Protein AF-A0AAN6YRX8-F1 (afdb_monomer_lite)

Radius of gyration: 13.08 Å; chains: 1; bounding box: 31×26×31 Å

InterPro domains:
  IPR056444 GRF-like, zinc ribbon domain [PF23549] (1-42)

Structure (mmCIF, N/CA/C/O backbone):
data_AF-A0AAN6YRX8-F1
#
_entry.id   AF-A0AAN6YRX8-F1
#
loop_
_atom_site.group_PDB
_atom_site.id
_atom_site.type_symbol
_atom_site.label_atom_id
_atom_site.label_alt_id
_atom_site.label_comp_id
_atom_site.label_asym_id
_atom_site.label_entity_id
_atom_site.label_seq_id
_atom_site.pdbx_PDB_ins_code
_atom_site.Cartn_x
_atom_site.Cartn_y
_atom_site.Cartn_z
_atom_site.occupancy
_atom_site.B_iso_or_equiv
_atom_site.auth_seq_id
_atom_site.auth_comp_id
_atom_site.auth_asym_id
_atom_site.auth_atom_id
_atom_site.pdbx_PDB_model_num
ATOM 1 N N . PRO A 1 1 ? -10.664 -1.749 -1.108 1.00 92.44 1 PRO A N 1
ATOM 2 C CA . PRO A 1 1 ? -10.543 -3.136 -1.637 1.00 92.44 1 PRO A CA 1
ATOM 3 C C . PRO A 1 1 ? -11.085 -4.133 -0.610 1.00 92.44 1 PRO A C 1
ATOM 5 O O . PRO A 1 1 ? -10.993 -3.863 0.582 1.00 92.44 1 PRO A O 1
ATOM 8 N N . ARG A 1 2 ? -11.635 -5.280 -1.019 1.00 95.38 2 ARG A N 1
ATOM 9 C CA . ARG A 1 2 ? -12.022 -6.308 -0.036 1.00 95.38 2 ARG A CA 1
ATOM 10 C C . ARG A 1 2 ? -10.776 -6.915 0.612 1.00 95.38 2 ARG A C 1
ATOM 12 O O . ARG A 1 2 ? -9.756 -7.101 -0.050 1.00 95.38 2 ARG A O 1
ATOM 19 N N . CYS A 1 3 ? -10.851 -7.229 1.903 1.00 95.94 3 CYS A N 1
ATOM 20 C CA . CYS A 1 3 ? -9.762 -7.893 2.608 1.00 95.94 3 CYS A CA 1
ATOM 21 C C . CYS A 1 3 ? -9.441 -9.235 1.938 1.00 95.94 3 CYS A C 1
ATOM 23 O O . CYS A 1 3 ? -10.328 -10.067 1.760 1.00 95.94 3 CYS A O 1
ATOM 25 N N . ARG A 1 4 ? -8.171 -9.490 1.608 1.00 92.94 4 ARG A N 1
ATOM 26 C CA . ARG A 1 4 ? -7.778 -10.762 0.980 1.00 92.94 4 ARG A CA 1
ATOM 27 C C . ARG A 1 4 ? -7.968 -11.973 1.902 1.00 92.94 4 ARG A C 1
ATOM 29 O O . ARG A 1 4 ? -8.203 -13.060 1.396 1.00 92.94 4 ARG A O 1
ATOM 36 N N . LYS A 1 5 ? -7.917 -11.772 3.227 1.00 94.62 5 LYS A N 1
ATOM 37 C CA . LYS A 1 5 ? -8.076 -12.834 4.235 1.00 94.62 5 LYS A CA 1
ATOM 38 C C . LYS A 1 5 ? -9.543 -13.199 4.479 1.00 94.62 5 LYS A C 1
ATOM 40 O O . LYS A 1 5 ? -9.900 -14.359 4.359 1.00 94.62 5 LYS A O 1
ATOM 45 N N . CYS A 1 6 ? -10.385 -12.224 4.824 1.00 96.62 6 CYS A N 1
ATOM 46 C CA . CYS A 1 6 ? -11.770 -12.483 5.251 1.00 96.62 6 CYS A CA 1
ATOM 47 C C . CYS A 1 6 ? -12.840 -11.986 4.271 1.00 96.62 6 CYS A C 1
ATOM 49 O O . CYS A 1 6 ? -14.024 -12.086 4.562 1.00 96.62 6 CYS A O 1
ATOM 51 N N . ARG A 1 7 ? -12.442 -11.399 3.133 1.00 95.75 7 ARG A N 1
ATOM 52 C CA . ARG A 1 7 ? -13.325 -10.873 2.072 1.00 95.75 7 ARG A CA 1
ATOM 53 C C . ARG A 1 7 ? -14.262 -9.727 2.475 1.00 95.75 7 ARG A C 1
ATOM 55 O O . ARG A 1 7 ? -14.914 -9.173 1.593 1.00 95.75 7 ARG A O 1
ATOM 62 N N . ASN A 1 8 ? -14.261 -9.299 3.737 1.00 96.81 8 ASN A N 1
ATOM 63 C CA . ASN A 1 8 ? -15.005 -8.125 4.191 1.00 96.81 8 ASN A CA 1
ATOM 64 C C . ASN A 1 8 ? -14.547 -6.838 3.498 1.00 96.81 8 ASN A C 1
ATOM 66 O O . ASN A 1 8 ? -13.390 -6.699 3.082 1.00 96.81 8 ASN A O 1
ATOM 70 N N . GLN A 1 9 ? -15.472 -5.885 3.392 1.00 97.19 9 GLN A N 1
ATOM 71 C CA . GLN A 1 9 ? -15.197 -4.560 2.856 1.00 97.19 9 GLN A CA 1
ATOM 72 C C . GLN A 1 9 ? -14.186 -3.822 3.747 1.00 97.19 9 GLN A C 1
ATOM 74 O O . GLN A 1 9 ? -14.292 -3.836 4.973 1.00 97.19 9 GLN A O 1
ATOM 79 N N . SER A 1 10 ? -13.189 -3.183 3.130 1.00 97.44 10 SER A N 1
ATOM 80 C CA . SER A 1 10 ? -12.263 -2.309 3.852 1.00 97.44 10 SER A CA 1
ATOM 81 C C . SER A 1 10 ? -12.922 -0.994 4.235 1.00 97.44 10 SER A C 1
ATOM 83 O O . SER A 1 10 ? -13.696 -0.448 3.448 1.00 97.44 10 SER A O 1
ATOM 85 N N . THR A 1 11 ? -12.498 -0.419 5.350 1.00 97.88 11 THR A N 1
ATOM 86 C CA . THR A 1 11 ? -12.818 0.957 5.727 1.00 97.88 11 THR A CA 1
ATOM 87 C C . THR A 1 11 ? -11.681 1.894 5.345 1.00 97.88 11 THR A C 1
ATOM 89 O O . THR A 1 11 ? -10.509 1.511 5.416 1.00 97.88 11 THR A O 1
ATOM 92 N N . LEU A 1 12 ? -12.032 3.117 4.952 1.00 97.50 12 LEU A N 1
ATOM 93 C CA . LEU A 1 12 ? -11.081 4.210 4.784 1.00 97.50 12 LEU A CA 1
ATOM 94 C C . LEU A 1 12 ? -10.656 4.729 6.165 1.00 97.50 12 LEU A C 1
ATOM 96 O O . LEU A 1 12 ? -11.443 4.749 7.111 1.00 97.50 12 LEU A O 1
ATOM 100 N N . SER A 1 13 ? -9.393 5.089 6.308 1.00 96.62 13 SER A N 1
ATOM 101 C CA . SER A 1 13 ? -8.820 5.685 7.513 1.00 96.62 13 SER A CA 1
ATOM 102 C C . SER A 1 13 ? -7.676 6.606 7.115 1.00 96.62 13 SER A C 1
ATOM 104 O O . SER A 1 13 ? -7.189 6.529 5.991 1.00 96.62 13 SER A O 1
ATOM 106 N N . GLU A 1 14 ? -7.230 7.446 8.038 1.00 96.81 14 GLU A N 1
ATOM 107 C CA . GLU A 1 14 ? -6.119 8.367 7.818 1.00 96.81 14 GLU A CA 1
ATOM 108 C C . GLU A 1 14 ? -4.967 8.052 8.771 1.00 96.81 14 GLU A C 1
ATOM 110 O O . GLU A 1 14 ? -5.172 7.619 9.912 1.00 96.81 14 GLU A O 1
ATOM 115 N N . ALA A 1 15 ? -3.739 8.167 8.274 1.00 94.75 15 ALA A N 1
ATOM 116 C CA . ALA A 1 15 ? -2.547 7.977 9.080 1.00 94.75 15 ALA A CA 1
ATOM 117 C C . ALA A 1 15 ? -2.394 9.147 10.059 1.00 94.75 15 ALA A C 1
ATOM 119 O O . ALA A 1 15 ? -2.222 10.292 9.652 1.00 94.75 15 ALA A O 1
ATOM 120 N N . GLY A 1 16 ? -2.446 8.835 11.354 1.00 93.31 16 GLY A N 1
ATOM 121 C CA . GLY A 1 16 ? -2.445 9.847 12.403 1.00 93.31 16 GLY A CA 1
ATOM 122 C C . GLY A 1 16 ? -1.162 10.677 12.484 1.00 93.31 16 GLY A C 1
ATOM 123 O O . GLY A 1 16 ? -0.098 10.291 11.996 1.00 93.31 16 GLY A O 1
ATOM 124 N N . GLU A 1 17 ? -1.285 11.790 13.199 1.00 88.31 17 GLU A N 1
ATOM 125 C CA . GLU A 1 17 ? -0.249 12.794 13.469 1.00 88.31 17 GLU A CA 1
ATOM 126 C C . GLU A 1 17 ? 1.087 12.217 13.965 1.00 88.31 17 GLU A C 1
ATOM 128 O O . GLU A 1 17 ? 2.155 12.687 13.584 1.00 88.31 17 GLU A O 1
ATOM 133 N N . GLY A 1 18 ? 1.046 11.149 14.765 1.00 87.38 18 GLY A N 1
ATOM 134 C CA . GLY A 1 18 ? 2.236 10.492 15.314 1.00 87.38 18 GLY A CA 1
ATOM 135 C C . GLY A 1 18 ? 2.960 9.529 14.363 1.00 87.38 18 GLY A C 1
ATOM 136 O O . GLY A 1 18 ? 3.825 8.778 14.819 1.00 87.38 18 GLY A O 1
ATOM 137 N N . ASN A 1 19 ? 2.607 9.467 13.072 1.00 84.12 19 ASN A N 1
ATOM 138 C CA . ASN A 1 19 ? 3.255 8.555 12.126 1.00 84.12 19 ASN A CA 1
ATOM 139 C C . ASN A 1 19 ? 4.693 9.007 11.811 1.00 84.12 19 ASN A C 1
ATOM 141 O O . ASN A 1 19 ? 4.927 9.839 10.937 1.00 84.12 19 ASN A O 1
ATOM 145 N N . LYS A 1 20 ? 5.663 8.391 12.495 1.00 79.25 20 LYS A N 1
ATOM 146 C CA . LYS A 1 20 ? 7.102 8.677 12.358 1.00 79.25 20 LYS A CA 1
ATOM 147 C C . LYS A 1 20 ? 7.696 8.328 10.987 1.00 79.25 20 LYS A C 1
ATOM 149 O O . LYS A 1 20 ? 8.806 8.745 10.693 1.00 79.25 20 LYS A O 1
ATOM 154 N N . ASN A 1 21 ? 6.964 7.609 10.136 1.00 81.19 21 ASN A N 1
ATOM 155 C CA . ASN A 1 21 ? 7.446 7.168 8.825 1.00 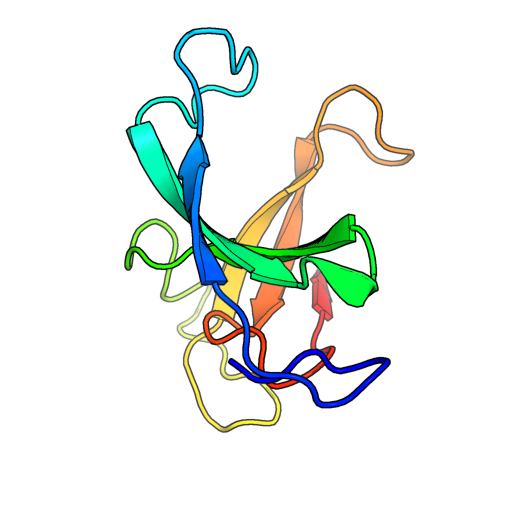81.19 21 ASN A CA 1
ATOM 156 C C . ASN A 1 21 ? 7.122 8.174 7.705 1.00 81.19 21 ASN A C 1
ATOM 158 O O . ASN A 1 21 ? 7.074 7.785 6.541 1.00 81.19 21 ASN A O 1
ATOM 162 N N . GLY A 1 22 ? 6.797 9.429 8.039 1.00 83.50 22 GLY A N 1
ATOM 163 C CA . GLY A 1 22 ? 6.495 10.473 7.051 1.00 83.50 22 GLY A CA 1
ATOM 164 C C . GLY A 1 22 ? 5.178 10.277 6.293 1.00 83.50 22 GLY A C 1
ATOM 165 O O . GLY A 1 22 ? 4.959 10.914 5.271 1.00 83.50 22 GLY A O 1
ATOM 166 N N . ASN A 1 23 ? 4.287 9.405 6.776 1.00 89.31 23 ASN A N 1
ATOM 167 C CA . ASN A 1 23 ? 3.003 9.120 6.123 1.00 89.31 23 ASN A CA 1
ATOM 168 C C . ASN A 1 23 ? 1.820 9.843 6.779 1.00 89.31 23 ASN A C 1
ATOM 170 O O . ASN A 1 23 ? 0.677 9.462 6.547 1.00 89.31 23 ASN A O 1
ATOM 174 N N . LYS A 1 24 ? 2.074 10.837 7.635 1.00 93.25 24 LYS A N 1
ATOM 175 C CA . LYS A 1 24 ? 1.032 11.628 8.304 1.00 93.25 24 LYS A CA 1
ATOM 176 C C . LYS A 1 24 ? 0.017 12.166 7.283 1.00 93.25 24 LYS A C 1
ATOM 178 O O . LYS A 1 24 ? 0.405 12.648 6.223 1.00 93.25 24 LYS A O 1
ATOM 183 N N . GLY A 1 25 ? -1.271 12.072 7.611 1.00 94.69 25 GLY A N 1
ATOM 184 C CA . GLY A 1 25 ? -2.374 12.562 6.778 1.00 94.69 25 GLY A CA 1
ATOM 185 C C . GLY A 1 25 ? -2.679 11.701 5.549 1.00 94.69 25 GLY A C 1
ATOM 186 O O . GLY A 1 25 ? -3.657 11.949 4.850 1.00 94.69 25 GLY A O 1
ATOM 187 N N . ARG A 1 26 ? -1.881 10.661 5.260 1.00 95.50 26 ARG A N 1
ATOM 188 C CA . ARG A 1 26 ? -2.140 9.803 4.100 1.00 95.50 26 ARG A CA 1
ATOM 189 C C . ARG A 1 26 ? -3.347 8.895 4.348 1.00 95.50 26 ARG A C 1
ATOM 191 O O . ARG A 1 26 ? -3.388 8.195 5.371 1.00 95.50 26 ARG A O 1
ATOM 198 N N . PRO A 1 27 ? -4.308 8.828 3.413 1.00 97.12 27 PRO A N 1
ATOM 199 C CA . PRO A 1 27 ? -5.460 7.954 3.544 1.00 97.12 27 PRO A CA 1
ATOM 200 C C . PRO A 1 27 ? -5.097 6.508 3.179 1.00 97.12 27 PRO A C 1
ATOM 202 O O . PRO A 1 27 ? -4.394 6.249 2.202 1.00 97.12 27 PRO A O 1
ATOM 205 N N . TYR A 1 28 ? -5.612 5.532 3.922 1.00 97.06 28 TYR A N 1
ATOM 206 C CA . TYR A 1 28 ? -5.401 4.104 3.681 1.00 97.06 28 TYR A CA 1
ATOM 207 C C . TYR A 1 28 ? -6.657 3.271 3.916 1.00 97.06 28 TYR A C 1
ATOM 209 O O . TYR A 1 28 ? -7.556 3.627 4.675 1.00 97.06 28 TYR A O 1
ATOM 217 N N . TYR A 1 29 ? -6.693 2.105 3.279 1.00 97.69 29 TYR A N 1
ATOM 218 C CA . TYR A 1 29 ? -7.710 1.091 3.492 1.00 97.69 29 TYR A CA 1
ATOM 219 C C . TYR A 1 29 ? -7.237 0.060 4.513 1.00 97.69 29 TYR A C 1
ATOM 221 O O . TYR A 1 29 ? -6.158 -0.524 4.368 1.00 97.69 29 TYR A O 1
ATOM 229 N N . LYS A 1 30 ? -8.082 -0.229 5.505 1.00 97.44 30 LYS A N 1
ATOM 230 C CA . LYS A 1 30 ? -7.866 -1.301 6.486 1.00 97.44 30 LYS A CA 1
ATOM 231 C C . LYS A 1 30 ? -9.083 -2.204 6.618 1.00 97.44 30 LYS A C 1
ATOM 233 O O . LYS A 1 30 ? -10.207 -1.819 6.309 1.00 97.44 30 LYS A O 1
ATOM 238 N N . CYS A 1 31 ? -8.857 -3.426 7.071 1.00 97.81 31 CYS A N 1
ATOM 239 C CA . CYS A 1 31 ? -9.904 -4.369 7.424 1.00 97.81 31 CYS A CA 1
ATOM 240 C C . CYS A 1 31 ? -10.079 -4.391 8.941 1.00 97.81 31 CYS A C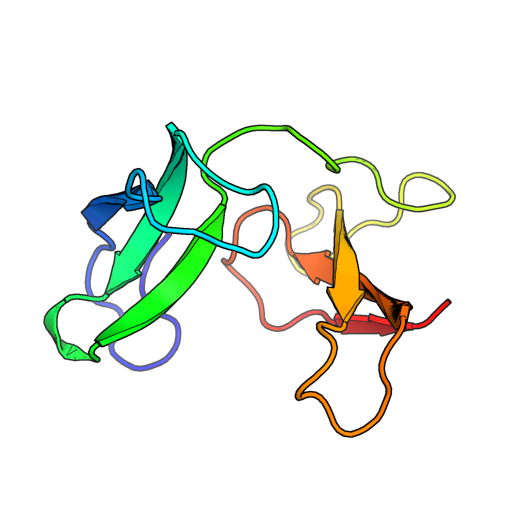 1
ATOM 242 O O . CYS A 1 31 ? -9.275 -5.024 9.623 1.00 97.81 31 CYS A O 1
ATOM 244 N N . ASN A 1 32 ? -11.149 -3.786 9.459 1.00 96.38 32 ASN A N 1
ATOM 245 C CA . ASN A 1 32 ? -11.416 -3.769 10.903 1.00 96.38 32 ASN A CA 1
ATOM 246 C C . ASN A 1 32 ? -11.521 -5.179 11.514 1.00 96.38 32 ASN A C 1
ATOM 248 O O . ASN A 1 32 ? -10.802 -5.427 12.477 1.00 96.38 32 ASN A O 1
ATOM 252 N N . PRO A 1 33 ? -12.264 -6.147 10.928 1.00 97.00 33 PRO A N 1
ATOM 253 C CA . PRO A 1 33 ? -12.346 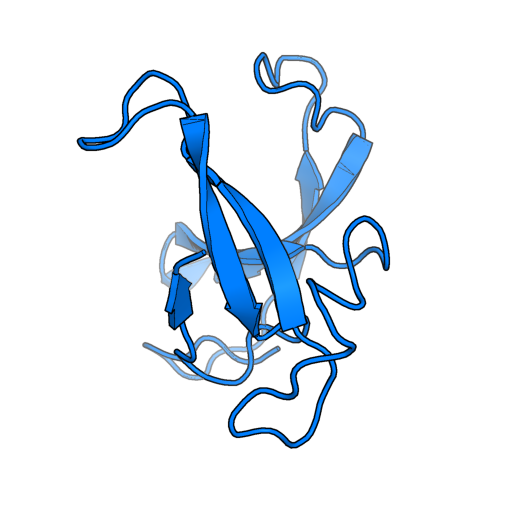-7.499 11.493 1.00 97.00 33 PRO A CA 1
ATOM 254 C C . PRO A 1 33 ? -11.008 -8.238 11.617 1.00 97.00 33 PRO A C 1
ATOM 256 O O . PRO A 1 33 ? -10.880 -9.148 12.425 1.00 97.00 33 PRO A O 1
ATOM 259 N N . CYS A 1 34 ? -10.012 -7.895 10.793 1.00 96.69 34 CYS A N 1
ATOM 260 C CA . CYS A 1 34 ? -8.704 -8.552 10.817 1.00 96.69 34 CYS A CA 1
ATOM 261 C C . CYS A 1 34 ? -7.605 -7.689 11.443 1.00 96.69 34 CYS A C 1
ATOM 263 O O . CYS A 1 34 ? -6.481 -8.165 11.531 1.00 96.69 34 CYS A O 1
ATOM 265 N N . GLY A 1 35 ? -7.878 -6.420 11.763 1.00 94.25 35 GLY A N 1
ATOM 266 C CA . GLY A 1 35 ? -6.850 -5.441 12.134 1.00 94.25 35 GLY A CA 1
ATOM 267 C C . GLY A 1 35 ? -5.811 -5.156 11.039 1.00 94.25 35 GLY A C 1
ATOM 268 O O . GLY A 1 35 ? -4.801 -4.512 11.299 1.00 94.25 35 GLY A O 1
ATOM 269 N N . ASN A 1 36 ? -6.031 -5.626 9.807 1.00 93.00 36 ASN A N 1
ATOM 270 C CA . ASN A 1 36 ? -5.012 -5.606 8.761 1.00 93.00 36 ASN A CA 1
ATOM 271 C C . ASN A 1 36 ? -5.087 -4.333 7.920 1.00 93.00 36 ASN A C 1
ATOM 273 O O . ASN A 1 36 ? -6.129 -4.026 7.335 1.00 93.00 36 ASN A O 1
ATOM 277 N N . TRP A 1 37 ? -3.951 -3.661 7.764 1.00 94.00 37 TRP A N 1
ATOM 278 C CA . TRP A 1 37 ? -3.745 -2.695 6.688 1.00 94.00 37 TRP A CA 1
ATOM 279 C C . TRP A 1 37 ? -3.794 -3.401 5.319 1.00 94.00 37 TRP A C 1
ATOM 281 O O . TRP A 1 37 ? -3.325 -4.534 5.193 1.00 94.00 37 TRP A O 1
ATOM 291 N N . ILE A 1 38 ? -4.378 -2.765 4.296 1.00 95.12 38 ILE A N 1
ATOM 292 C CA . ILE A 1 38 ? -4.523 -3.358 2.952 1.00 95.12 38 ILE A CA 1
ATOM 293 C C . ILE A 1 38 ? -3.693 -2.621 1.901 1.00 95.12 38 ILE A C 1
ATOM 295 O O . ILE A 1 38 ? -2.898 -3.251 1.206 1.00 95.12 38 ILE A O 1
ATOM 299 N N . THR A 1 39 ? -3.941 -1.323 1.725 1.00 95.50 39 THR A N 1
ATOM 300 C CA . THR A 1 39 ? -3.240 -0.466 0.759 1.00 95.50 39 THR A CA 1
ATOM 301 C C . THR A 1 39 ? -3.489 1.005 1.084 1.00 95.50 39 THR A C 1
ATOM 303 O O . THR A 1 39 ? -4.491 1.330 1.724 1.00 95.50 39 THR A O 1
ATOM 306 N N . TRP A 1 40 ? -2.626 1.897 0.607 1.00 95.69 40 TRP A N 1
ATOM 307 C CA . TRP A 1 40 ? -2.886 3.337 0.583 1.00 95.69 40 TRP A CA 1
ATOM 308 C C . TRP A 1 40 ? -4.032 3.662 -0.386 1.00 95.69 40 TRP A C 1
ATOM 310 O O . TRP A 1 40 ? -4.207 2.993 -1.407 1.00 95.69 40 TRP A O 1
ATOM 320 N N . ALA A 1 41 ? -4.827 4.674 -0.053 1.00 95.81 41 ALA A N 1
ATOM 321 C CA . ALA A 1 41 ? -5.982 5.109 -0.833 1.00 95.81 41 ALA A CA 1
ATOM 322 C C . ALA A 1 41 ? -5.670 6.290 -1.768 1.00 95.81 41 ALA A C 1
ATOM 324 O O . ALA A 1 41 ? -6.433 6.538 -2.697 1.00 95.81 41 ALA A O 1
ATOM 325 N N . ASP A 1 42 ? -4.555 6.989 -1.543 1.00 94.81 42 ASP A N 1
ATOM 326 C CA . ASP A 1 42 ? -4.043 8.035 -2.432 1.00 94.81 42 ASP A CA 1
ATOM 327 C C . ASP A 1 42 ? -3.341 7.451 -3.674 1.00 94.81 42 ASP A C 1
ATOM 329 O O . ASP A 1 42 ? -3.160 6.239 -3.792 1.00 94.81 42 ASP A O 1
ATOM 333 N N . LEU A 1 43 ? -2.926 8.307 -4.610 1.00 92.44 43 LEU A N 1
ATOM 334 C CA . LEU A 1 43 ? -2.136 7.913 -5.787 1.00 92.44 43 LEU A CA 1
ATOM 335 C C . LEU A 1 43 ? -0.627 8.133 -5.609 1.00 92.44 43 LEU A C 1
ATOM 337 O O . LEU A 1 43 ? 0.135 7.940 -6.555 1.00 92.44 43 LEU A O 1
ATOM 341 N N . GLN A 1 44 ? -0.184 8.534 -4.419 1.00 91.06 44 GLN A N 1
ATOM 342 C CA . GLN A 1 44 ? 1.225 8.800 -4.170 1.00 91.06 44 GLN A CA 1
ATOM 343 C C . GLN A 1 44 ? 2.035 7.501 -4.315 1.00 91.06 44 GLN A C 1
ATOM 345 O O . GLN A 1 44 ? 1.607 6.428 -3.881 1.00 91.06 44 GLN A O 1
ATOM 350 N N . ASP A 1 45 ? 3.199 7.597 -4.959 1.00 90.94 45 ASP A N 1
ATOM 351 C CA . ASP A 1 45 ? 4.097 6.472 -5.264 1.00 90.94 45 ASP A CA 1
ATOM 352 C C . ASP A 1 45 ? 3.531 5.452 -6.281 1.00 90.94 45 ASP A C 1
ATOM 354 O O . ASP A 1 45 ? 4.139 4.402 -6.517 1.00 90.94 45 ASP A O 1
ATOM 358 N N . CYS A 1 46 ? 2.365 5.716 -6.890 1.00 91.94 46 CYS A N 1
ATOM 359 C CA . CYS A 1 46 ? 1.798 4.872 -7.943 1.00 91.94 46 CYS A CA 1
ATOM 360 C C . CYS A 1 46 ? 2.527 5.075 -9.274 1.00 91.94 46 CYS A C 1
ATOM 362 O O . CYS A 1 46 ? 2.777 6.197 -9.700 1.00 91.94 46 CYS A O 1
ATOM 364 N N . GLY A 1 47 ? 2.781 3.975 -9.979 1.00 84.38 47 GLY A N 1
ATOM 365 C CA . GLY A 1 47 ? 3.521 3.965 -11.241 1.00 84.38 47 GLY A CA 1
ATOM 366 C C . GLY A 1 47 ? 4.794 3.136 -11.176 1.00 84.38 47 GLY A C 1
ATOM 367 O O . GLY A 1 47 ? 5.203 2.631 -12.210 1.00 84.38 47 GLY A O 1
ATOM 368 N N . GLY A 1 48 ? 5.355 2.900 -9.984 1.00 71.38 48 GLY A N 1
ATOM 369 C CA . GLY A 1 48 ? 6.547 2.064 -9.815 1.00 71.38 48 GLY A CA 1
ATOM 370 C C . GLY A 1 48 ? 7.727 2.474 -10.710 1.00 71.38 48 GLY A C 1
ATOM 371 O O . GLY A 1 48 ? 7.711 3.515 -11.365 1.00 71.38 48 GLY A O 1
ATOM 372 N N . LYS A 1 49 ? 8.758 1.628 -10.765 1.00 72.25 49 LYS A N 1
ATOM 373 C CA . LYS A 1 49 ? 9.778 1.695 -11.820 1.00 72.25 49 LYS A CA 1
ATOM 374 C C . LYS A 1 49 ? 9.203 1.081 -13.100 1.00 72.25 49 LYS A C 1
ATOM 376 O O . LYS A 1 49 ? 8.477 0.088 -13.032 1.00 72.25 49 LYS A O 1
ATOM 381 N N . ASP A 1 50 ? 9.474 1.700 -14.244 1.00 80.25 50 ASP A N 1
ATOM 382 C CA . ASP A 1 50 ? 9.075 1.239 -15.585 1.00 80.25 50 ASP A CA 1
ATOM 383 C C . ASP A 1 50 ? 7.562 1.066 -15.832 1.00 80.25 50 ASP A C 1
ATOM 385 O O . ASP A 1 50 ? 7.168 0.350 -16.751 1.00 80.25 50 ASP A O 1
ATOM 389 N N . ASN A 1 51 ? 6.677 1.688 -15.039 1.00 77.00 51 ASN A N 1
ATOM 390 C CA . ASN A 1 51 ? 5.224 1.478 -15.158 1.00 77.00 51 ASN A CA 1
ATOM 391 C C . ASN A 1 51 ? 4.801 0.003 -15.017 1.00 77.00 51 ASN A C 1
ATOM 393 O O . ASN A 1 51 ? 3.863 -0.447 -15.679 1.00 77.00 51 ASN A O 1
ATOM 397 N N . ARG A 1 52 ? 5.467 -0.758 -14.135 1.00 83.88 52 ARG A N 1
ATOM 398 C CA . ARG A 1 52 ? 5.122 -2.166 -13.874 1.00 83.88 52 ARG A CA 1
ATOM 399 C C . ARG A 1 52 ? 3.645 -2.332 -13.489 1.00 83.88 52 ARG A C 1
ATOM 401 O O . ARG A 1 52 ? 3.078 -1.557 -12.712 1.00 83.88 52 ARG A O 1
ATOM 408 N N . TYR A 1 53 ? 3.041 -3.408 -13.993 1.00 91.94 53 TYR A N 1
ATOM 409 C CA . TYR A 1 53 ? 1.666 -3.803 -13.689 1.00 91.94 53 TYR A CA 1
ATOM 410 C C . TYR A 1 53 ? 1.635 -5.016 -12.756 1.00 91.94 53 TYR A C 1
ATOM 412 O O . TYR A 1 53 ? 2.404 -5.960 -12.901 1.00 91.94 53 TYR A O 1
ATOM 420 N N . CYS A 1 54 ? 0.704 -5.007 -11.804 1.00 93.75 54 CYS A N 1
ATOM 421 C CA . CYS A 1 54 ? 0.425 -6.158 -10.946 1.00 93.75 54 CYS A CA 1
ATOM 422 C C . CYS A 1 54 ? -0.522 -7.170 -11.624 1.00 93.75 54 CYS A C 1
ATOM 424 O O . CYS A 1 54 ? -1.054 -6.920 -12.706 1.00 93.75 54 CYS A O 1
ATOM 426 N N . ARG A 1 55 ? -0.847 -8.279 -10.938 1.00 94.44 55 ARG A N 1
ATOM 427 C CA . ARG A 1 55 ? -1.792 -9.315 -11.424 1.00 94.44 55 ARG A CA 1
ATOM 428 C C . ARG A 1 55 ? -3.201 -8.787 -11.729 1.00 94.44 55 ARG A C 1
ATOM 430 O O . ARG A 1 55 ? -3.920 -9.378 -12.523 1.00 94.44 55 ARG A O 1
ATOM 437 N N . CYS A 1 56 ? -3.588 -7.654 -11.142 1.00 93.56 56 CYS A N 1
ATOM 438 C CA . CYS A 1 56 ? -4.854 -6.978 -11.445 1.00 93.56 56 CYS A CA 1
ATOM 439 C C . CYS A 1 56 ? -4.809 -6.140 -12.736 1.00 93.56 56 CYS A C 1
ATOM 441 O O . CYS A 1 56 ? -5.774 -5.431 -13.013 1.00 93.56 56 CYS A O 1
ATOM 443 N N . ARG A 1 57 ? -3.683 -6.134 -13.467 1.00 92.94 57 ARG A N 1
ATOM 444 C CA . ARG A 1 57 ? -3.415 -5.223 -14.596 1.00 92.94 57 ARG A CA 1
ATOM 445 C C . ARG A 1 57 ? -3.547 -3.744 -14.210 1.00 92.94 57 ARG A C 1
ATOM 447 O O . ARG A 1 57 ? -3.950 -2.908 -15.006 1.00 92.94 57 ARG A O 1
ATOM 454 N N . GLN A 1 58 ? -3.212 -3.428 -12.961 1.00 91.25 58 GLN A N 1
ATOM 455 C CA . GLN A 1 58 ? -3.157 -2.066 -12.424 1.00 91.25 58 GLN A CA 1
ATOM 456 C C . GLN A 1 58 ? -1.703 -1.685 -12.154 1.00 91.25 58 GLN A C 1
ATOM 458 O O . GLN A 1 58 ? -0.897 -2.577 -11.865 1.00 91.25 58 GLN A O 1
ATOM 463 N N . LYS A 1 59 ? -1.393 -0.384 -12.183 1.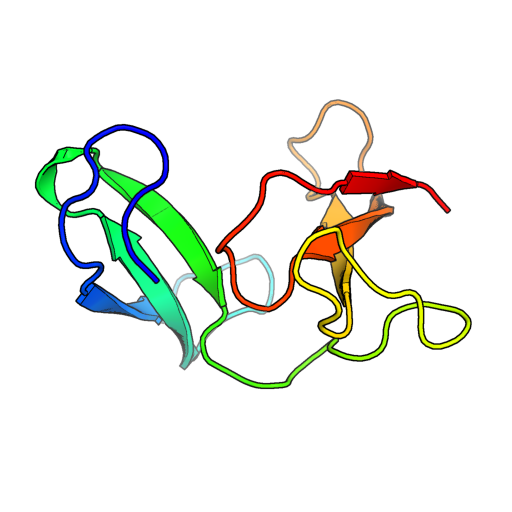00 92.19 59 LYS A N 1
ATOM 464 C CA . LYS A 1 59 ? -0.070 0.131 -11.802 1.00 92.19 59 LYS A CA 1
ATOM 465 C C . LYS A 1 59 ? 0.340 -0.385 -10.419 1.00 92.19 59 LYS A C 1
ATOM 467 O O . LYS A 1 59 ? -0.500 -0.575 -9.529 1.00 92.19 59 LYS A O 1
ATOM 472 N N . THR A 1 60 ? 1.629 -0.635 -10.242 1.00 94.88 60 THR A N 1
ATOM 473 C CA . THR A 1 60 ? 2.206 -0.923 -8.928 1.00 94.88 60 THR A CA 1
ATOM 474 C C . THR A 1 60 ? 2.430 0.365 -8.136 1.00 94.88 60 THR A C 1
ATOM 476 O O . THR A 1 60 ? 2.298 1.476 -8.657 1.00 94.88 60 THR A O 1
ATOM 479 N N . ARG A 1 61 ? 2.731 0.211 -6.848 1.00 93.88 61 ARG A N 1
ATOM 480 C CA . ARG A 1 61 ? 3.142 1.286 -5.951 1.00 93.88 61 ARG A CA 1
ATOM 481 C C . ARG A 1 61 ? 4.518 0.980 -5.385 1.00 93.88 61 ARG A C 1
ATOM 483 O O . ARG A 1 61 ? 4.733 -0.138 -4.909 1.00 93.88 61 ARG A O 1
ATOM 490 N N . THR A 1 62 ? 5.403 1.965 -5.419 1.00 94.19 62 THR A N 1
ATOM 491 C CA . THR A 1 62 ? 6.718 1.889 -4.781 1.00 94.19 62 THR A CA 1
ATOM 492 C C . THR A 1 62 ? 6.557 1.890 -3.264 1.00 94.19 62 THR A C 1
ATOM 494 O O . THR A 1 62 ? 5.787 2.664 -2.703 1.00 94.19 62 THR A O 1
ATOM 497 N N . ASN A 1 63 ? 7.273 1.001 -2.587 1.00 91.88 63 ASN A N 1
ATOM 498 C CA . ASN A 1 63 ? 7.316 0.908 -1.138 1.00 91.88 63 ASN A CA 1
ATOM 499 C C . ASN A 1 63 ? 8.770 0.775 -0.687 1.00 91.88 63 ASN A C 1
ATOM 501 O O . ASN A 1 63 ? 9.471 -0.148 -1.101 1.00 91.88 63 ASN A O 1
ATOM 505 N N . ILE A 1 64 ? 9.178 1.644 0.231 1.00 92.38 64 ILE A N 1
ATOM 506 C CA . ILE A 1 64 ? 10.474 1.568 0.903 1.00 92.38 64 ILE A CA 1
ATOM 507 C C . ILE A 1 64 ? 10.281 0.786 2.202 1.00 92.38 64 ILE A C 1
ATOM 509 O O . ILE A 1 64 ? 9.367 1.058 2.983 1.00 92.38 64 ILE A O 1
ATOM 513 N N . CYS A 1 65 ? 11.104 -0.233 2.425 1.00 91.12 65 CYS A N 1
ATOM 514 C CA . CYS A 1 65 ? 11.050 -1.017 3.650 1.00 91.12 65 CYS A CA 1
ATOM 515 C C . CYS A 1 65 ? 11.511 -0.172 4.842 1.00 91.12 65 CYS A C 1
ATOM 517 O O . CYS A 1 65 ? 12.617 0.365 4.837 1.00 91.12 65 CYS A O 1
ATOM 519 N N . GLY A 1 66 ? 10.656 -0.066 5.861 1.00 88.62 66 GLY A N 1
ATOM 520 C CA . GLY A 1 66 ? 10.954 0.713 7.062 1.00 88.62 66 GLY A CA 1
ATOM 521 C C . GLY A 1 66 ? 12.146 0.167 7.853 1.00 88.62 66 GLY A C 1
ATOM 522 O O . GLY A 1 66 ? 12.559 -0.983 7.678 1.00 88.62 66 GLY A O 1
ATOM 523 N N . GLU A 1 67 ? 12.655 0.992 8.764 1.00 89.31 67 GLU A N 1
ATOM 524 C CA . GLU A 1 67 ? 13.861 0.722 9.563 1.00 89.31 67 GLU A CA 1
ATOM 525 C C . GLU A 1 67 ? 13.773 -0.565 10.392 1.00 89.31 67 GLU A C 1
ATOM 527 O O . GLU A 1 67 ? 14.754 -1.282 10.532 1.00 89.31 67 GLU A O 1
ATOM 532 N N . ASN A 1 68 ? 12.574 -0.919 10.861 1.00 88.00 68 ASN A N 1
ATOM 533 C CA . ASN A 1 68 ? 12.337 -2.132 11.652 1.00 88.00 68 ASN A CA 1
ATOM 534 C C . ASN A 1 68 ? 12.133 -3.406 10.805 1.00 88.00 68 ASN A C 1
ATOM 536 O O . ASN A 1 68 ? 11.715 -4.440 11.325 1.00 88.00 68 ASN A O 1
ATOM 540 N N . SER A 1 69 ? 12.326 -3.344 9.485 1.00 90.50 69 SER A N 1
ATOM 541 C CA . SER A 1 69 ? 12.195 -4.516 8.611 1.00 90.50 69 SER A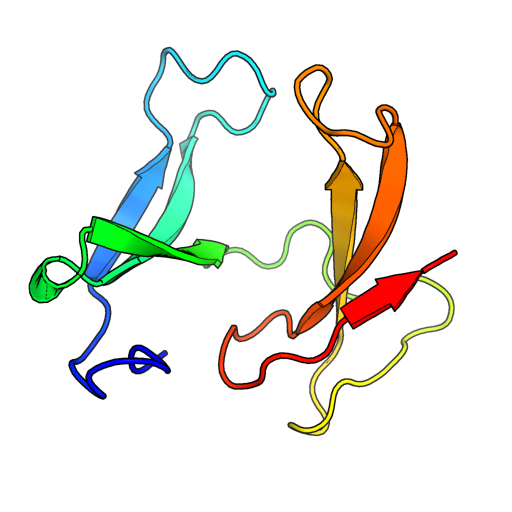 CA 1
ATOM 542 C C . SER A 1 69 ? 13.483 -5.347 8.575 1.00 90.50 69 SER A C 1
ATOM 544 O O . SER A 1 69 ? 14.553 -4.875 8.938 1.00 90.50 69 SER A O 1
ATOM 546 N N . LYS A 1 70 ? 13.409 -6.587 8.068 1.00 94.69 70 LYS A N 1
ATOM 547 C CA . LYS A 1 70 ? 14.605 -7.424 7.836 1.00 94.69 70 LYS A CA 1
ATOM 548 C C . LYS A 1 70 ? 15.548 -6.857 6.765 1.00 94.69 70 LYS A C 1
ATOM 550 O O . LYS A 1 70 ? 16.686 -7.297 6.674 1.00 94.69 70 LYS A O 1
ATOM 555 N N . VAL A 1 71 ? 15.057 -5.940 5.929 1.00 94.94 71 VAL A N 1
ATOM 556 C CA . VAL A 1 71 ? 15.789 -5.349 4.801 1.00 94.94 71 VAL A CA 1
ATOM 557 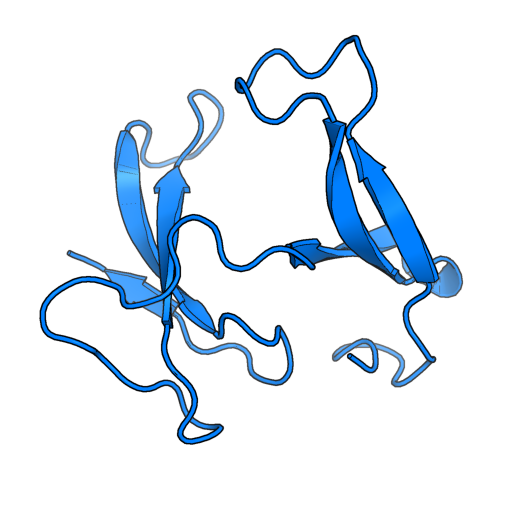C C . VAL A 1 71 ? 15.538 -3.833 4.719 1.00 94.94 71 VAL A C 1
ATOM 559 O O . VAL A 1 71 ? 14.897 -3.362 3.776 1.00 94.94 71 VAL A O 1
ATOM 562 N N . PRO A 1 72 ? 15.998 -3.049 5.713 1.00 94.50 72 PRO A N 1
ATOM 563 C CA . PRO A 1 72 ? 15.739 -1.612 5.778 1.00 94.50 72 PRO A CA 1
ATOM 564 C C . PRO A 1 72 ? 16.179 -0.873 4.511 1.00 94.50 72 PRO A C 1
ATOM 566 O O . PRO A 1 72 ? 17.207 -1.193 3.916 1.00 94.50 72 PRO A O 1
ATOM 569 N N . GLY A 1 73 ? 15.381 0.100 4.071 1.00 92.75 73 GLY A N 1
ATOM 570 C CA . GLY A 1 73 ? 15.675 0.934 2.903 1.00 92.75 73 GLY A CA 1
ATOM 571 C C . GLY A 1 73 ? 15.510 0.243 1.544 1.00 92.75 73 GLY A C 1
ATOM 572 O O . GLY A 1 73 ? 15.530 0.922 0.521 1.00 92.75 73 GLY A O 1
ATOM 573 N N . LYS A 1 74 ? 15.302 -1.082 1.490 1.00 95.56 74 LYS A N 1
ATOM 574 C CA . LYS A 1 74 ? 15.074 -1.786 0.220 1.00 95.56 74 LYS A CA 1
ATOM 575 C C . LYS A 1 74 ? 13.723 -1.424 -0.392 1.00 95.56 74 LYS A C 1
ATOM 577 O O . LYS A 1 74 ? 12.710 -1.330 0.309 1.00 95.56 74 LYS A O 1
ATOM 582 N N . ILE A 1 75 ? 13.716 -1.277 -1.713 1.00 94.00 75 ILE A N 1
ATOM 583 C CA . ILE A 1 75 ? 12.536 -0.929 -2.499 1.00 94.00 75 ILE A CA 1
ATOM 584 C C . ILE A 1 75 ? 11.857 -2.207 -2.989 1.00 94.00 75 ILE A C 1
ATOM 586 O O . ILE A 1 75 ? 12.496 -3.102 -3.536 1.00 94.00 75 ILE A O 1
ATOM 590 N N . ASN A 1 76 ? 10.543 -2.280 -2.796 1.00 94.06 76 ASN A N 1
ATOM 591 C CA . ASN A 1 76 ? 9.690 -3.235 -3.492 1.00 94.06 76 ASN A CA 1
ATOM 592 C C . ASN A 1 76 ? 8.473 -2.539 -4.095 1.00 94.06 76 ASN A C 1
ATOM 594 O O . ASN A 1 76 ? 8.053 -1.466 -3.660 1.00 94.06 76 ASN A O 1
ATOM 598 N N . TYR A 1 77 ? 7.890 -3.181 -5.095 1.00 94.62 77 TYR A N 1
ATOM 599 C CA . TYR A 1 77 ? 6.700 -2.737 -5.796 1.00 94.62 77 TYR A CA 1
ATOM 600 C C . TYR A 1 77 ? 5.534 -3.642 -5.427 1.00 94.62 77 TYR A C 1
ATOM 602 O O . TYR A 1 77 ? 5.609 -4.862 -5.570 1.00 94.62 77 TYR A O 1
ATOM 610 N N . LYS A 1 78 ? 4.430 -3.052 -4.968 1.00 94.56 78 LYS A N 1
ATOM 611 C CA . LYS A 1 78 ? 3.221 -3.788 -4.567 1.00 94.56 78 LYS A CA 1
ATOM 612 C C . LYS A 1 78 ? 2.030 -3.420 -5.438 1.00 94.56 78 LYS A C 1
ATOM 614 O O . LYS A 1 78 ? 2.023 -2.392 -6.109 1.00 94.56 78 LYS A O 1
ATOM 619 N N . CYS A 1 79 ? 0.982 -4.237 -5.413 1.00 94.75 79 CYS A N 1
ATOM 620 C CA . CYS A 1 79 ? -0.303 -3.875 -6.014 1.00 94.75 79 CYS A CA 1
ATOM 621 C C . CYS A 1 79 ? -0.850 -2.561 -5.417 1.00 94.75 79 CYS A C 1
ATOM 623 O O . CYS A 1 79 ? -1.218 -2.536 -4.243 1.00 94.75 79 CYS A O 1
ATOM 625 N N . ALA A 1 80 ? -0.978 -1.496 -6.220 1.00 94.62 80 ALA A N 1
ATOM 626 C CA . ALA A 1 80 ? -1.445 -0.194 -5.726 1.00 94.62 80 ALA A CA 1
ATOM 627 C C . ALA A 1 80 ? -2.897 -0.220 -5.219 1.00 94.62 80 ALA A C 1
ATOM 629 O O . ALA A 1 80 ? -3.247 0.500 -4.285 1.00 94.62 80 ALA A O 1
ATOM 630 N N . SER A 1 81 ? -3.736 -1.078 -5.811 1.00 93.75 81 SER A N 1
ATOM 631 C CA . SER A 1 81 ? -5.145 -1.238 -5.429 1.00 93.75 81 SER A CA 1
ATOM 632 C C . SER A 1 81 ? -5.361 -2.170 -4.236 1.00 93.75 81 SER A C 1
ATOM 634 O O . SER A 1 81 ? -6.481 -2.271 -3.740 1.00 93.75 81 SER A O 1
ATOM 636 N N . GLY A 1 82 ? -4.330 -2.892 -3.779 1.00 93.75 82 GLY A N 1
ATOM 637 C CA . GLY A 1 82 ? -4.444 -3.878 -2.699 1.00 93.75 82 GLY A CA 1
ATOM 638 C C . GLY A 1 82 ? -5.291 -5.117 -3.029 1.00 93.75 82 GLY A C 1
ATOM 639 O O . GLY A 1 82 ? -5.514 -5.951 -2.150 1.00 93.75 82 GLY A O 1
ATOM 640 N N . ASN A 1 83 ? -5.756 -5.279 -4.272 1.00 94.44 83 ASN A N 1
ATOM 641 C CA . ASN A 1 83 ? -6.629 -6.392 -4.666 1.00 94.44 83 ASN A CA 1
ATOM 642 C C . ASN A 1 83 ? -5.884 -7.721 -4.864 1.00 94.44 83 ASN A C 1
ATOM 644 O O . ASN A 1 83 ? -6.487 -8.778 -4.695 1.00 94.44 83 ASN A O 1
ATOM 648 N N . CYS A 1 84 ? -4.583 -7.685 -5.162 1.00 94.62 84 CYS A N 1
ATOM 649 C CA . CYS A 1 84 ? -3.733 -8.875 -5.201 1.00 94.62 84 CYS A CA 1
ATOM 650 C C . CYS A 1 84 ? -2.520 -8.728 -4.279 1.00 94.62 84 CYS A C 1
ATOM 652 O O . CYS A 1 84 ? -2.210 -7.650 -3.772 1.00 94.62 84 CYS A O 1
ATOM 654 N N . ASP A 1 85 ? -1.858 -9.849 -4.058 1.00 93.44 85 ASP A N 1
ATOM 655 C CA . ASP A 1 85 ? -0.647 -10.051 -3.268 1.00 93.44 85 ASP A CA 1
ATOM 656 C C . ASP A 1 85 ? 0.650 -9.816 -4.062 1.00 93.44 85 ASP A C 1
ATOM 658 O O . ASP A 1 85 ? 1.720 -10.154 -3.570 1.00 93.44 85 ASP A O 1
ATOM 662 N N . PHE A 1 86 ? 0.570 -9.243 -5.271 1.00 94.50 86 PHE A N 1
ATOM 663 C CA . PHE A 1 86 ? 1.749 -8.945 -6.085 1.00 94.50 86 PHE A CA 1
ATOM 664 C C . PHE A 1 86 ? 2.790 -8.155 -5.283 1.00 94.50 86 PHE A C 1
ATOM 666 O O . PHE A 1 86 ? 2.475 -7.105 -4.708 1.00 94.50 86 PHE A O 1
ATOM 673 N N . MET A 1 87 ? 4.017 -8.663 -5.310 1.00 93.06 87 MET A N 1
ATOM 674 C CA . MET A 1 87 ? 5.216 -8.044 -4.776 1.00 93.06 87 MET A CA 1
ATOM 675 C C . MET A 1 87 ? 6.371 -8.386 -5.709 1.00 93.06 87 MET A C 1
ATOM 677 O O . MET A 1 87 ? 6.506 -9.536 -6.119 1.00 93.06 87 MET A O 1
ATOM 681 N N . ASP A 1 88 ? 7.187 -7.390 -6.005 1.00 93.31 88 ASP A N 1
ATOM 682 C CA . ASP A 1 88 ? 8.419 -7.533 -6.770 1.00 93.31 88 ASP A CA 1
ATOM 683 C C . ASP A 1 88 ? 9.482 -6.611 -6.170 1.00 93.31 88 ASP A C 1
ATOM 685 O O . ASP A 1 88 ? 9.126 -5.601 -5.559 1.00 93.31 88 ASP A O 1
ATOM 689 N N . TRP A 1 89 ? 10.757 -6.953 -6.291 1.00 93.00 89 TRP A N 1
ATOM 690 C CA . TRP A 1 89 ? 11.856 -6.174 -5.712 1.00 93.00 89 TRP A CA 1
ATOM 691 C C . TRP A 1 89 ? 12.592 -5.388 -6.800 1.00 93.00 89 TRP A C 1
ATOM 693 O O . TRP A 1 89 ? 12.559 -5.764 -7.973 1.00 93.00 89 TRP A O 1
ATOM 703 N N . GLU A 1 90 ? 13.196 -4.261 -6.414 1.00 89.94 90 GLU A N 1
ATOM 704 C CA . GLU A 1 90 ? 14.182 -3.579 -7.263 1.00 89.94 90 GLU A CA 1
ATOM 705 C C . GLU A 1 90 ? 15.523 -4.319 -7.291 1.00 89.94 90 GLU A C 1
ATOM 707 O O . GLU A 1 90 ? 15.945 -4.817 -6.218 1.00 89.94 90 GLU A O 1
#

Foldseek 3Di:
DQDPPPRHFWDKDADDPPPPVPRHRWIFTDDPVVRDTQATPDCPQWQPPPSDADPVRGTWGWDAAPPPDPDHRWIWTAHRVSPDGDIDGD

Sequence (90 aa):
PRCRKCRNQSTLSEAGEGNKNGNKGRPYYKCNPCGNWITWADLQDCGGKDNRYCRCRQKTRTNICGENSKVPGKINYKCASGNCDFMDWE

Secondary structure (DSSP, 8-state):
-B-TTT-PBPEEEE--TT-TTS-TT-EEEEEGGGTEEEEESS-TTBTTGGG-B-TTSSBEEEEEPPTTSSSTT-EEEEETTSSS--EEE-

Organism: NCBI:txid252190

pLDDT: mean 92.41, std 5.26, range [71.38, 97.88]